Protein AF-A0A7S1H596-F1 (afdb_monomer_lite)

Radius of gyration: 27.28 Å; chains: 1; bounding box: 50×50×67 Å

Secondary structure (DSSP, 8-state):
-HHHHHTT------HHHHHHHHH-B--TTT----B--HHHHHS-HHHHHHHHHHHTBTTB--GGGG-TTSPP-TTSTT-TTHHHHHHHHHHHHHHHHHHHHTT---TTT--------------------

Structure (mmCIF, N/CA/C/O backbone):
data_AF-A0A7S1H596-F1
#
_entry.id   AF-A0A7S1H596-F1
#
loop_
_atom_site.group_PDB
_atom_site.id
_atom_site.type_symbol
_atom_site.label_atom_id
_atom_site.label_alt_id
_atom_site.label_comp_id
_atom_site.label_asym_id
_atom_site.label_entity_id
_atom_site.label_seq_id
_atom_site.pdbx_PDB_ins_code
_atom_site.Cartn_x
_atom_site.Cartn_y
_atom_site.Cartn_z
_atom_site.occupancy
_atom_site.B_iso_or_equiv
_atom_site.auth_seq_id
_atom_site.auth_comp_id
_atom_site.auth_asym_id
_atom_site.auth_atom_id
_atom_site.pdbx_PDB_model_num
ATOM 1 N N . THR A 1 1 ? -12.657 -12.326 24.306 1.00 58.56 1 THR A N 1
ATOM 2 C CA . THR A 1 1 ? -12.767 -13.771 24.005 1.00 58.56 1 THR A CA 1
ATOM 3 C C . THR A 1 1 ? -12.664 -14.599 25.272 1.00 58.56 1 THR A C 1
ATOM 5 O O . THR A 1 1 ? -13.624 -15.294 25.575 1.00 58.56 1 THR A O 1
ATOM 8 N N . GLU A 1 2 ? -11.614 -14.436 26.081 1.00 73.50 2 GLU A N 1
ATOM 9 C CA . GLU A 1 2 ? -11.428 -15.156 27.363 1.00 73.50 2 GLU A CA 1
ATOM 10 C C . GLU A 1 2 ? -12.619 -15.048 28.334 1.00 73.50 2 GLU A C 1
ATOM 12 O O . GLU A 1 2 ? -13.045 -16.040 28.913 1.00 73.50 2 GLU A O 1
ATOM 17 N N . HIS A 1 3 ? -13.248 -13.873 28.442 1.00 75.75 3 HIS A N 1
ATOM 18 C CA . HIS A 1 3 ? -14.425 -13.681 29.304 1.00 75.75 3 HIS A CA 1
ATOM 19 C C . HIS A 1 3 ? -15.635 -14.547 28.931 1.00 75.75 3 HIS A C 1
ATOM 21 O O . HIS A 1 3 ? -16.388 -14.990 29.793 1.00 75.75 3 HIS A O 1
ATOM 27 N N . ARG A 1 4 ? -15.852 -14.773 27.632 1.00 76.25 4 ARG A N 1
ATOM 28 C CA . ARG A 1 4 ? -16.984 -15.575 27.156 1.00 76.25 4 ARG A CA 1
ATOM 29 C C . ARG A 1 4 ? -16.764 -17.052 27.427 1.00 76.25 4 ARG A C 1
ATOM 31 O O . ARG A 1 4 ? -17.699 -17.720 27.853 1.00 76.25 4 ARG A O 1
ATOM 38 N N . LEU A 1 5 ? -15.522 -17.509 27.258 1.00 82.31 5 LEU A N 1
ATOM 39 C CA . LEU A 1 5 ? -15.089 -18.850 27.641 1.00 82.31 5 LEU A CA 1
ATOM 40 C C . LEU A 1 5 ? -15.299 -19.078 29.145 1.00 82.31 5 LEU A C 1
ATOM 42 O O . LEU A 1 5 ? -15.932 -20.060 29.522 1.00 82.31 5 LEU A O 1
ATOM 46 N N . ALA A 1 6 ? -14.879 -18.127 29.988 1.00 83.75 6 ALA A N 1
ATOM 47 C CA . ALA A 1 6 ? -15.070 -18.200 31.439 1.00 83.75 6 ALA A CA 1
ATOM 48 C C . ALA A 1 6 ? -16.555 -18.285 31.848 1.00 83.75 6 ALA A C 1
ATOM 50 O O . ALA A 1 6 ? -16.914 -19.062 32.729 1.00 83.75 6 ALA A O 1
ATOM 51 N N . ASN A 1 7 ? -17.437 -17.559 31.155 1.00 81.25 7 ASN A N 1
ATOM 52 C CA . ASN A 1 7 ? -18.879 -17.555 31.431 1.00 81.25 7 ASN A CA 1
ATOM 53 C C . ASN A 1 7 ? -19.667 -18.641 30.677 1.00 81.25 7 ASN A C 1
ATOM 55 O O . ASN A 1 7 ? -20.898 -18.577 30.637 1.00 81.25 7 ASN A 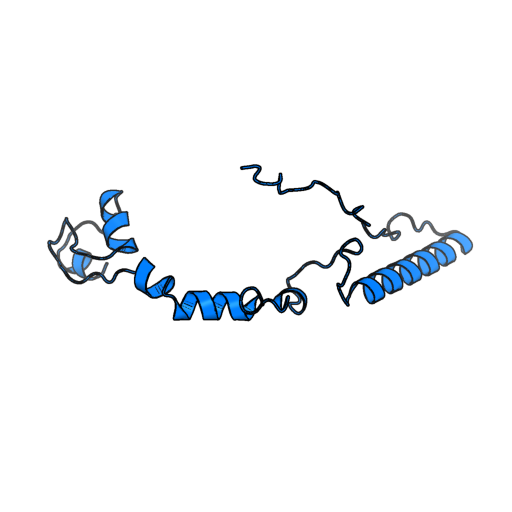O 1
ATOM 59 N N . LYS A 1 8 ? -18.987 -19.614 30.048 1.00 85.06 8 LYS A N 1
ATOM 60 C CA . LYS A 1 8 ? -19.603 -20.682 29.234 1.00 85.06 8 LYS A CA 1
ATOM 61 C C . LYS A 1 8 ? -20.568 -20.144 28.160 1.00 85.06 8 LYS A C 1
ATOM 63 O O . LYS A 1 8 ? -21.580 -20.768 27.846 1.00 85.06 8 LYS A O 1
ATOM 68 N N . LYS A 1 9 ? -20.284 -18.959 27.611 1.00 82.56 9 LYS A N 1
ATOM 69 C CA . LYS A 1 9 ? -21.052 -18.337 26.520 1.00 82.56 9 LYS A CA 1
ATOM 70 C C . LYS A 1 9 ? -20.390 -18.623 25.175 1.00 82.56 9 LYS A C 1
ATOM 72 O O . LYS A 1 9 ? -19.174 -18.788 25.095 1.00 82.56 9 LYS A O 1
ATOM 77 N N . SER A 1 10 ? -21.192 -18.622 24.107 1.00 80.81 10 SER A N 1
ATOM 78 C CA . SER A 1 10 ? -20.684 -18.846 22.751 1.00 80.81 10 SER A CA 1
ATOM 79 C C . SER A 1 10 ? -19.617 -17.817 22.363 1.00 80.81 10 SER A C 1
ATOM 81 O O . SER A 1 10 ? -19.780 -16.605 22.545 1.00 80.81 10 SER A O 1
ATOM 83 N N . VAL A 1 11 ? -18.528 -18.315 21.780 1.00 80.62 11 VAL A N 1
ATOM 84 C CA . VAL A 1 11 ? -17.426 -17.508 21.237 1.00 80.62 11 VAL A CA 1
ATOM 85 C C . VAL A 1 11 ? -17.708 -17.077 19.790 1.00 80.62 11 VAL A C 1
ATOM 87 O O . VAL A 1 11 ? -16.968 -16.270 19.235 1.00 80.62 11 VAL A O 1
ATOM 90 N N . SER A 1 12 ? -18.807 -17.548 19.189 1.00 82.94 12 SER A N 1
ATOM 91 C CA . SER A 1 12 ? -19.210 -17.155 17.838 1.00 82.94 12 SER A CA 1
ATOM 92 C C . SER A 1 12 ? -19.429 -15.641 17.741 1.00 82.94 12 SER A C 1
ATOM 94 O O . SER A 1 12 ? -20.185 -15.039 18.516 1.00 82.94 12 SER A O 1
ATOM 96 N N . ILE A 1 13 ? -18.780 -15.019 16.760 1.00 81.38 13 ILE A N 1
ATOM 97 C CA . ILE A 1 13 ? -18.960 -13.606 16.430 1.00 81.38 13 ILE A CA 1
ATOM 98 C C . ILE A 1 13 ? -20.200 -13.508 15.535 1.00 81.38 13 ILE A C 1
ATOM 100 O O . ILE A 1 13 ? -20.264 -14.159 14.500 1.00 81.38 13 ILE A O 1
ATOM 104 N N . ASN A 1 14 ? -21.198 -12.731 15.954 1.00 83.75 14 ASN A N 1
ATOM 105 C CA . ASN A 1 14 ? -22.361 -12.395 15.140 1.00 83.75 14 ASN A CA 1
ATOM 106 C C . ASN A 1 14 ? -22.219 -10.932 14.685 1.00 83.75 14 ASN A C 1
ATOM 108 O O . ASN A 1 14 ? -21.310 -10.219 15.123 1.00 83.75 14 ASN A O 1
ATOM 112 N N . THR A 1 15 ? -23.150 -10.455 13.865 1.00 85.31 15 THR A N 1
ATOM 113 C CA . THR A 1 15 ? -23.119 -9.084 13.341 1.00 85.31 15 THR A CA 1
ATOM 114 C C . THR A 1 15 ? -23.147 -8.016 14.443 1.00 85.31 15 THR A C 1
ATOM 116 O O . THR A 1 15 ? -22.452 -7.009 14.328 1.00 85.31 15 THR A O 1
ATOM 119 N N . CYS A 1 16 ? -23.860 -8.235 15.557 1.00 79.25 16 CYS A N 1
ATOM 120 C CA . CYS A 1 16 ? -23.914 -7.251 16.645 1.00 79.25 16 CYS A CA 1
ATOM 121 C C . CYS A 1 16 ? -22.614 -7.171 17.469 1.00 79.25 16 CYS A C 1
ATOM 123 O O . CYS A 1 16 ? -22.385 -6.177 18.154 1.00 79.25 16 CYS A O 1
ATOM 125 N N . HIS A 1 17 ? -21.727 -8.170 17.385 1.00 83.19 17 HIS A N 1
ATOM 126 C CA . HIS A 1 17 ? -20.403 -8.118 18.016 1.00 83.19 17 HIS A CA 1
ATOM 127 C C . HIS A 1 17 ? -19.406 -7.254 17.234 1.00 83.19 17 HIS A C 1
ATOM 129 O O . HIS A 1 17 ? -18.458 -6.752 17.834 1.00 83.19 17 HIS A O 1
ATOM 135 N N . ILE A 1 18 ? -19.617 -7.037 15.930 1.00 87.38 18 ILE A N 1
ATOM 136 C CA . ILE A 1 18 ? -18.698 -6.255 15.086 1.00 87.38 18 ILE A CA 1
ATOM 137 C C . ILE A 1 18 ? -18.580 -4.820 15.610 1.00 87.38 18 ILE A C 1
ATOM 139 O O . ILE A 1 18 ? -17.470 -4.326 15.794 1.00 87.38 18 ILE A O 1
ATOM 143 N N . GLY A 1 19 ? -19.708 -4.181 15.935 1.00 87.88 19 GLY A N 1
ATOM 144 C CA . GLY A 1 19 ? -19.715 -2.821 16.479 1.00 87.88 19 GLY A CA 1
ATOM 145 C C . GLY A 1 19 ? -18.896 -2.697 17.767 1.00 87.88 19 GLY A C 1
ATOM 146 O O . GLY A 1 19 ? -18.078 -1.790 17.883 1.00 87.88 19 GLY A O 1
ATOM 147 N N . VAL A 1 20 ? -19.035 -3.655 18.691 1.00 88.62 20 VAL A N 1
ATOM 148 C CA . VAL A 1 20 ? -18.290 -3.663 19.965 1.00 88.62 20 VAL A CA 1
ATOM 149 C C . VAL A 1 20 ? -16.798 -3.938 19.756 1.00 88.62 20 VAL A C 1
ATOM 151 O O . VAL A 1 20 ? -15.963 -3.381 20.464 1.00 88.62 20 VAL A O 1
ATOM 154 N N . LEU A 1 21 ? -16.434 -4.771 18.777 1.00 86.50 21 LEU A N 1
ATOM 155 C CA . LEU A 1 21 ? -15.032 -5.051 18.448 1.00 86.50 21 LEU A CA 1
ATOM 156 C C . LEU A 1 21 ? -14.330 -3.842 17.815 1.00 86.50 21 LEU A C 1
ATOM 158 O O . LEU A 1 21 ? -13.164 -3.589 18.110 1.00 86.50 21 LEU A O 1
ATOM 162 N N . VAL A 1 22 ? -15.032 -3.101 16.957 1.00 90.44 22 VAL A N 1
ATOM 163 C CA . VAL A 1 22 ? -14.466 -1.958 16.228 1.00 90.44 22 VAL A CA 1
ATOM 164 C C . VAL A 1 22 ? -14.490 -0.692 17.082 1.00 90.44 22 VAL A C 1
ATOM 166 O O . VAL A 1 22 ? -13.463 -0.030 17.237 1.00 90.44 22 VAL A O 1
ATOM 169 N N . PHE A 1 23 ? -15.641 -0.369 17.671 1.00 91.06 23 PHE A N 1
ATOM 170 C CA . PHE A 1 23 ? -15.882 0.898 18.365 1.00 91.06 23 PHE A CA 1
ATOM 171 C C . PHE A 1 23 ? -15.820 0.792 19.891 1.00 91.06 23 PHE A C 1
ATOM 173 O O . PHE A 1 23 ? -15.866 1.810 20.580 1.00 91.06 23 PHE A O 1
ATOM 180 N N . GLY A 1 24 ? -15.628 -0.410 20.433 1.00 90.38 24 GLY A N 1
ATOM 181 C CA . GLY A 1 24 ? -15.630 -0.635 21.872 1.00 90.38 24 GLY A CA 1
ATOM 182 C C . GLY A 1 24 ? -17.039 -0.631 22.465 1.00 90.38 24 GLY A C 1
ATOM 183 O O . GLY A 1 24 ? -18.041 -0.665 21.754 1.00 90.38 24 GLY A O 1
ATOM 184 N N . GLY A 1 25 ? -17.115 -0.603 23.794 1.00 88.81 25 GLY A N 1
ATOM 185 C CA . GLY A 1 25 ? -18.377 -0.582 24.535 1.00 88.81 25 GLY A CA 1
ATOM 186 C C . GLY A 1 25 ? -18.595 -1.830 25.385 1.00 88.81 25 GLY A C 1
ATOM 187 O O . GLY A 1 25 ? -17.652 -2.364 25.979 1.00 88.81 25 GLY A O 1
ATOM 188 N N . THR A 1 26 ? -19.852 -2.261 25.474 1.00 89.69 26 THR A N 1
ATOM 189 C CA . THR A 1 26 ? -20.290 -3.356 26.346 1.00 89.69 26 THR A CA 1
ATOM 190 C C . THR A 1 26 ? -20.694 -4.561 25.509 1.00 89.69 26 THR A C 1
ATOM 192 O O . THR A 1 26 ? -21.463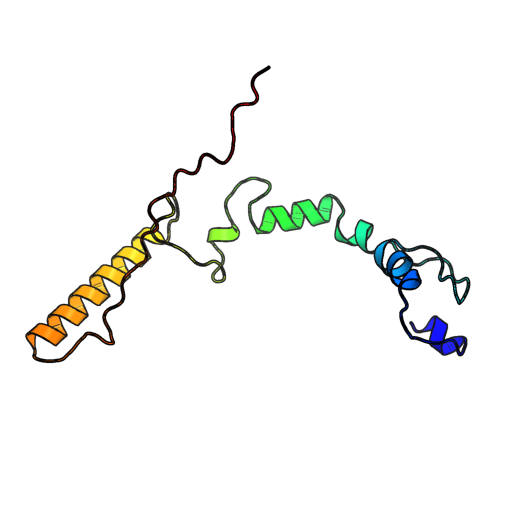 -4.426 24.561 1.00 89.69 26 THR A O 1
ATOM 195 N N . ASP A 1 27 ? -20.191 -5.747 25.857 1.00 85.81 27 ASP A N 1
ATOM 196 C CA . ASP A 1 27 ? -20.606 -6.990 25.200 1.00 85.81 27 ASP A CA 1
ATOM 197 C C . ASP A 1 27 ? -22.101 -7.254 25.475 1.00 85.81 27 ASP A C 1
ATOM 199 O O . ASP A 1 27 ? -22.457 -7.472 26.635 1.00 85.81 27 ASP A O 1
ATOM 203 N N . PRO A 1 28 ? -22.974 -7.303 24.450 1.00 82.06 28 PRO A N 1
ATOM 204 C CA . PRO A 1 28 ? -24.414 -7.480 24.638 1.00 82.06 28 PRO A CA 1
ATOM 205 C C . PRO A 1 28 ? -24.798 -8.851 25.216 1.00 82.06 28 PRO A C 1
ATOM 207 O O . PRO A 1 28 ? -25.885 -8.997 25.760 1.00 82.06 28 PRO A O 1
ATOM 210 N N . VAL A 1 29 ? -23.927 -9.863 25.120 1.00 82.81 29 VAL A N 1
ATOM 211 C CA . VAL A 1 29 ? -24.221 -11.226 25.605 1.00 82.81 29 VAL A CA 1
ATOM 212 C C . VAL A 1 29 ? -23.753 -11.438 27.041 1.00 82.81 29 VAL A C 1
ATOM 214 O O . VAL A 1 29 ? -24.379 -12.186 27.790 1.00 82.81 29 VAL A O 1
ATOM 217 N N . THR A 1 30 ? -22.629 -10.828 27.428 1.00 82.31 30 THR A N 1
ATOM 218 C CA . THR A 1 30 ? -22.068 -10.986 28.781 1.00 82.31 30 THR A CA 1
ATOM 219 C C . THR A 1 30 ? -22.266 -9.770 29.677 1.00 82.31 30 THR A C 1
ATOM 221 O O . THR A 1 30 ? -21.937 -9.844 30.855 1.00 82.31 30 THR A O 1
ATOM 224 N N . GLY A 1 31 ? -22.762 -8.653 29.138 1.00 82.12 31 GLY A N 1
ATOM 225 C CA . GLY A 1 31 ? -22.903 -7.387 29.857 1.00 82.12 31 GLY A CA 1
ATOM 226 C C . GLY A 1 31 ? -21.570 -6.759 30.266 1.00 82.12 31 GLY A C 1
ATOM 227 O O . GLY A 1 31 ? -21.565 -5.803 31.034 1.00 82.12 31 GLY A O 1
ATOM 228 N N . ARG A 1 32 ? -20.429 -7.284 29.792 1.00 82.50 32 ARG A N 1
ATOM 229 C CA . ARG A 1 32 ? -19.105 -6.817 30.216 1.00 82.50 32 ARG A CA 1
ATOM 230 C C . ARG A 1 32 ? -18.767 -5.474 29.565 1.00 82.50 32 ARG A C 1
ATOM 232 O O . ARG A 1 32 ? -18.640 -5.443 28.338 1.00 82.50 32 ARG A O 1
ATOM 239 N N . PRO A 1 33 ? -18.553 -4.404 30.349 1.00 82.06 33 PRO A N 1
ATOM 240 C CA . PRO A 1 33 ? -18.078 -3.132 29.827 1.00 82.06 33 PRO A CA 1
ATOM 241 C C . PRO A 1 33 ? -16.560 -3.157 29.591 1.00 82.06 33 PRO A C 1
ATOM 243 O O . PRO A 1 33 ? -15.848 -4.062 30.039 1.00 82.06 33 PRO A O 1
ATOM 246 N N . GLY A 1 34 ? -16.048 -2.123 28.923 1.00 82.25 34 GLY A N 1
ATOM 247 C CA . GLY A 1 34 ? -14.609 -1.849 28.861 1.00 82.25 34 GLY A CA 1
ATOM 248 C C . GLY A 1 34 ? -13.888 -2.380 27.623 1.00 82.25 34 GLY A C 1
ATOM 249 O O . GLY A 1 34 ? -12.657 -2.439 27.616 1.00 82.25 34 GLY A O 1
ATOM 250 N N . TYR A 1 35 ? -14.608 -2.739 26.556 1.00 87.69 35 TYR A N 1
ATOM 251 C CA . TYR A 1 35 ? -13.962 -2.940 25.259 1.00 87.69 35 TYR A CA 1
ATOM 252 C C . TYR A 1 35 ? -13.472 -1.593 24.727 1.00 87.69 35 TYR A C 1
ATOM 254 O O . TYR A 1 35 ? -14.238 -0.632 24.638 1.00 87.69 35 TYR A O 1
ATOM 262 N N . ARG A 1 36 ? -12.179 -1.513 24.397 1.00 90.50 36 ARG A N 1
ATOM 263 C CA . ARG A 1 36 ? -11.570 -0.298 23.843 1.00 90.50 36 ARG A CA 1
ATOM 264 C C . ARG A 1 36 ? -12.023 -0.088 22.404 1.00 90.50 36 ARG A C 1
ATOM 266 O O . ARG A 1 36 ? -12.136 -1.047 21.648 1.00 90.50 36 ARG A O 1
ATOM 273 N N . ASN A 1 37 ? -12.195 1.174 22.023 1.00 92.88 37 ASN A N 1
ATOM 274 C CA . ASN A 1 37 ? -12.458 1.558 20.643 1.00 92.88 37 ASN A CA 1
ATOM 275 C C . ASN A 1 37 ? -11.197 1.339 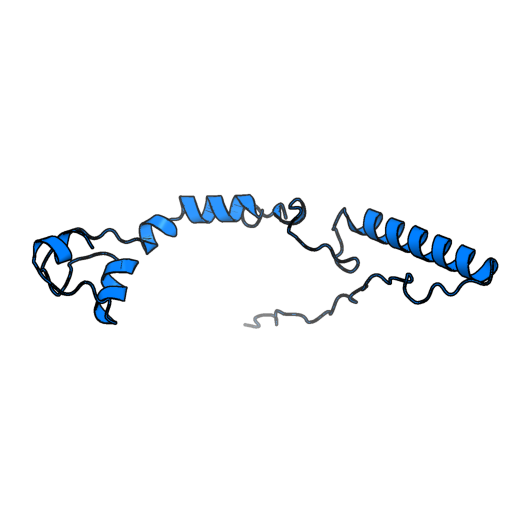19.793 1.00 92.88 37 ASN A C 1
ATOM 277 O O . ASN A 1 37 ? -10.291 2.176 19.777 1.00 92.88 37 ASN A O 1
ATOM 281 N N . ALA A 1 38 ? -11.118 0.187 19.128 1.00 92.25 38 ALA A N 1
ATOM 282 C CA . ALA A 1 38 ? -9.982 -0.180 18.293 1.00 92.25 38 ALA A CA 1
ATOM 283 C C . ALA A 1 38 ? -9.791 0.815 17.143 1.00 92.25 38 ALA A C 1
ATOM 285 O O . ALA A 1 38 ? -8.654 1.183 16.846 1.00 92.25 38 ALA A O 1
ATOM 286 N N . PHE A 1 39 ? -10.888 1.305 16.558 1.00 92.94 39 PHE A N 1
ATOM 287 C CA . PHE A 1 39 ? -10.849 2.295 15.488 1.00 92.94 39 PHE A CA 1
ATOM 288 C C . PHE A 1 39 ? -10.199 3.600 15.953 1.00 92.94 39 PHE A C 1
ATOM 290 O O . PHE A 1 39 ? -9.212 4.032 15.370 1.00 92.94 39 PHE A O 1
ATOM 297 N N . ALA A 1 40 ? -10.662 4.186 17.057 1.00 93.88 40 ALA A N 1
ATOM 298 C CA . ALA A 1 40 ? -10.087 5.413 17.606 1.00 93.88 40 ALA A CA 1
ATOM 299 C C . ALA A 1 40 ? -8.625 5.222 18.044 1.00 93.88 40 ALA A C 1
ATOM 301 O O . ALA A 1 40 ? -7.798 6.119 17.893 1.00 93.88 40 ALA A O 1
ATOM 302 N N . VAL A 1 41 ? -8.272 4.042 18.562 1.00 93.56 41 VAL A N 1
ATOM 303 C CA . VAL A 1 41 ? -6.892 3.728 18.960 1.00 93.56 41 VAL A CA 1
ATOM 304 C C . VAL A 1 41 ? -5.969 3.556 17.752 1.00 93.56 41 VAL A C 1
ATOM 306 O O . VAL A 1 41 ? -4.787 3.897 17.851 1.00 93.56 41 VAL A O 1
ATOM 309 N N . ALA A 1 42 ? -6.453 3.002 16.640 1.00 92.62 42 ALA A N 1
ATOM 310 C CA . ALA A 1 42 ? -5.666 2.769 15.430 1.00 92.62 42 ALA A CA 1
ATOM 311 C C . ALA A 1 42 ? -5.588 4.016 14.538 1.00 92.62 42 ALA A C 1
ATOM 313 O O . ALA A 1 42 ? -4.493 4.391 14.131 1.00 92.62 42 ALA A O 1
ATOM 314 N N . PHE A 1 43 ? -6.719 4.684 14.320 1.00 94.00 43 PHE A N 1
ATOM 315 C CA . PHE A 1 43 ? -6.888 5.812 13.403 1.00 94.00 43 PHE A CA 1
ATOM 316 C C . PHE A 1 43 ? -6.879 7.174 14.107 1.00 94.00 43 PHE A C 1
ATOM 318 O O . PHE A 1 43 ? -7.540 8.118 13.672 1.00 94.00 43 PHE A O 1
ATOM 325 N N . ASN A 1 44 ? -6.145 7.306 15.213 1.00 95.00 44 ASN A N 1
ATOM 326 C CA . ASN A 1 44 ? -5.949 8.621 15.817 1.00 95.00 44 ASN A CA 1
ATOM 327 C C . ASN A 1 44 ? -5.017 9.492 14.962 1.00 95.00 44 ASN A C 1
ATOM 329 O O . ASN A 1 44 ? -4.206 8.996 14.178 1.00 95.00 44 ASN A O 1
ATOM 333 N N . LYS A 1 45 ? -5.096 10.810 15.177 1.00 95.56 45 LYS A N 1
ATOM 334 C CA . LYS A 1 45 ? -4.314 11.808 14.438 1.00 95.56 45 LYS A CA 1
ATOM 335 C C . LYS A 1 45 ? -2.817 11.485 14.412 1.00 95.56 45 LYS A C 1
ATOM 337 O O . LYS A 1 45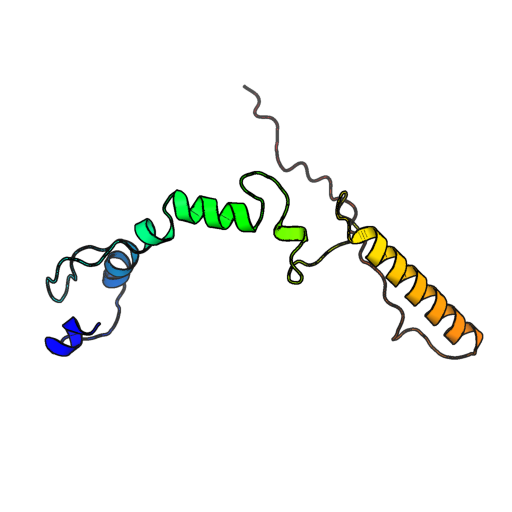 ? -2.218 11.523 13.346 1.00 95.56 45 LYS A O 1
ATOM 342 N N . ALA A 1 46 ? -2.223 11.140 15.553 1.00 96.00 46 ALA A N 1
ATOM 343 C CA . ALA A 1 46 ? -0.789 10.874 15.639 1.00 96.00 46 ALA A CA 1
ATOM 344 C C . ALA A 1 46 ? -0.377 9.642 14.816 1.00 96.00 46 ALA A C 1
ATOM 346 O O . ALA A 1 46 ? 0.621 9.684 14.101 1.00 96.00 46 ALA A O 1
ATOM 347 N N . LYS A 1 47 ? -1.162 8.561 14.865 1.00 95.88 47 LYS A N 1
ATOM 348 C CA . LYS A 1 47 ? -0.892 7.345 14.089 1.00 95.88 47 LYS A CA 1
ATOM 349 C C . LYS A 1 47 ? -1.126 7.536 12.598 1.00 95.88 47 LYS A C 1
ATOM 351 O O . LYS A 1 47 ? -0.295 7.083 11.818 1.00 95.88 47 LYS A O 1
ATOM 356 N N . ASN A 1 48 ? -2.198 8.225 12.212 1.00 95.31 48 ASN A N 1
ATOM 357 C CA . ASN A 1 48 ? -2.468 8.523 10.806 1.00 95.31 48 ASN A CA 1
ATOM 358 C C . ASN A 1 48 ? -1.360 9.400 10.222 1.00 95.31 48 ASN A C 1
ATOM 360 O O . ASN A 1 48 ? -0.801 9.049 9.190 1.00 95.31 48 ASN A O 1
ATOM 364 N N . LEU A 1 49 ? -0.963 10.469 10.922 1.00 95.69 49 LEU A N 1
ATOM 365 C CA . LEU A 1 49 ? 0.158 11.311 10.497 1.00 95.69 49 LEU A CA 1
ATOM 366 C C . LEU A 1 49 ? 1.469 10.525 10.438 1.00 95.69 49 LEU A C 1
ATOM 368 O O . LEU A 1 49 ? 2.215 10.668 9.480 1.00 95.69 49 LEU A O 1
ATOM 372 N N . GLY A 1 50 ? 1.736 9.647 11.407 1.00 94.94 50 GLY A N 1
ATOM 373 C CA . GLY A 1 50 ? 2.910 8.775 11.365 1.00 94.94 50 GLY A CA 1
ATOM 374 C C . GLY A 1 50 ? 2.900 7.808 10.176 1.00 94.94 50 GLY A C 1
ATOM 375 O O . GLY A 1 50 ? 3.943 7.563 9.577 1.00 94.94 50 GLY A O 1
ATOM 376 N N . ALA A 1 51 ? 1.738 7.264 9.809 1.00 93.50 51 ALA A N 1
ATOM 377 C CA . ALA A 1 51 ? 1.595 6.412 8.631 1.00 93.50 51 ALA A CA 1
ATOM 378 C C . ALA A 1 51 ? 1.778 7.208 7.331 1.00 93.50 51 ALA A C 1
ATOM 380 O O . ALA A 1 51 ? 2.501 6.764 6.443 1.00 93.50 51 ALA A O 1
ATOM 381 N N . TRP A 1 52 ? 1.186 8.398 7.241 1.00 94.38 52 TRP A N 1
ATOM 382 C CA . TRP A 1 52 ? 1.322 9.287 6.087 1.00 94.38 52 TRP A CA 1
ATOM 383 C C . TRP A 1 52 ? 2.748 9.799 5.912 1.00 94.38 52 TRP A C 1
ATOM 385 O O . TRP A 1 52 ? 3.230 9.861 4.787 1.00 94.38 52 TRP A O 1
ATOM 395 N N . ALA A 1 53 ? 3.457 10.081 7.004 1.00 94.19 53 ALA A N 1
ATOM 396 C CA . ALA A 1 53 ? 4.856 10.484 6.958 1.00 94.19 53 ALA A CA 1
ATOM 397 C C . ALA A 1 53 ? 5.754 9.386 6.363 1.00 94.19 53 ALA A C 1
ATOM 399 O O . ALA A 1 53 ? 6.676 9.694 5.617 1.00 94.19 53 ALA A O 1
ATOM 400 N N . LYS A 1 54 ? 5.466 8.101 6.626 1.00 91.56 54 LYS A N 1
ATOM 401 C CA . LYS A 1 54 ? 6.248 6.976 6.070 1.00 91.56 54 LYS A CA 1
ATOM 402 C C . LYS A 1 54 ? 6.168 6.876 4.551 1.00 91.56 54 LYS A C 1
ATOM 404 O O . LYS A 1 54 ? 7.139 6.473 3.928 1.00 91.56 54 LYS A O 1
ATOM 409 N N . VAL A 1 55 ? 5.013 7.200 3.977 1.00 90.25 55 VAL A N 1
ATOM 410 C CA . VAL A 1 55 ? 4.811 7.191 2.519 1.00 90.25 55 VAL A CA 1
ATOM 411 C C . VAL A 1 55 ? 5.062 8.561 1.889 1.00 90.25 55 VAL A C 1
ATOM 413 O O . VAL A 1 55 ? 4.980 8.691 0.675 1.00 90.25 55 VAL A O 1
ATOM 416 N N . GLY A 1 56 ? 5.372 9.578 2.698 1.00 90.94 56 GLY A N 1
ATOM 417 C CA . GLY A 1 56 ? 5.574 10.944 2.227 1.00 90.94 56 GLY A CA 1
ATOM 418 C C . GLY A 1 56 ? 4.295 11.615 1.732 1.00 90.94 56 GLY A C 1
ATOM 419 O O . GLY A 1 56 ? 4.360 12.426 0.819 1.00 90.94 56 GLY A O 1
ATOM 420 N N . ALA A 1 57 ? 3.136 11.263 2.296 1.00 90.69 57 ALA A N 1
ATOM 421 C CA . ALA A 1 57 ? 1.863 11.923 1.999 1.00 90.69 57 ALA A CA 1
ATOM 422 C C . ALA A 1 57 ? 1.643 13.182 2.857 1.00 90.69 57 ALA A C 1
ATOM 424 O O . ALA A 1 57 ? 0.955 14.109 2.437 1.00 90.69 57 ALA A O 1
ATOM 425 N N . ALA A 1 58 ? 2.209 13.222 4.070 1.00 90.56 58 ALA A N 1
ATOM 426 C CA . ALA A 1 58 ? 2.155 14.386 4.955 1.00 90.56 58 ALA A CA 1
ATOM 427 C C . ALA A 1 58 ? 3.401 14.442 5.868 1.00 90.56 58 ALA A C 1
ATOM 429 O O . ALA A 1 58 ? 3.476 13.658 6.820 1.00 90.56 58 ALA A O 1
ATOM 430 N N . PRO A 1 59 ? 4.360 15.361 5.632 1.00 88.44 59 PRO A N 1
ATOM 431 C CA . PRO A 1 59 ? 4.426 16.297 4.501 1.00 88.44 59 PRO A CA 1
ATOM 432 C C . PRO A 1 59 ? 4.578 15.570 3.156 1.00 88.44 59 PRO A C 1
ATOM 434 O O . PRO A 1 59 ? 4.973 14.406 3.131 1.00 88.44 59 PRO A O 1
ATOM 437 N N . LEU A 1 60 ? 4.243 16.255 2.058 1.00 89.69 60 LEU A N 1
ATOM 438 C CA . LEU A 1 60 ? 4.357 15.704 0.708 1.00 89.69 60 LEU A CA 1
ATOM 439 C C . LEU A 1 60 ? 5.840 15.612 0.312 1.00 89.69 60 LEU A C 1
ATOM 441 O O . LEU A 1 60 ? 6.474 16.634 0.065 1.00 89.69 60 LEU A O 1
ATOM 445 N N . THR A 1 61 ? 6.397 14.403 0.329 1.00 86.94 61 THR A N 1
ATOM 446 C CA . THR A 1 61 ? 7.818 14.127 0.041 1.00 86.94 61 THR A CA 1
ATOM 447 C C . THR A 1 61 ? 8.036 12.947 -0.902 1.00 86.94 61 THR A C 1
ATOM 449 O O . THR A 1 61 ? 9.185 12.620 -1.179 1.00 86.94 61 THR A O 1
ATOM 452 N N . GLU A 1 62 ? 6.965 12.271 -1.338 1.00 82.19 62 GLU A N 1
ATOM 453 C CA . GLU A 1 62 ? 7.025 11.101 -2.236 1.00 82.19 62 GLU A CA 1
ATOM 454 C C . GLU A 1 62 ? 7.939 9.972 -1.725 1.00 82.19 62 GLU A C 1
ATOM 456 O O . GLU A 1 62 ? 8.467 9.165 -2.486 1.00 82.19 62 GLU A O 1
ATOM 461 N N . ALA A 1 63 ? 8.111 9.867 -0.400 1.00 86.00 63 ALA A N 1
ATOM 462 C CA . ALA A 1 63 ? 9.000 8.885 0.222 1.00 86.00 63 ALA A CA 1
ATOM 463 C C . ALA A 1 63 ? 8.664 7.428 -0.146 1.00 86.00 63 ALA A C 1
ATOM 465 O O . ALA A 1 63 ? 9.529 6.558 -0.032 1.00 86.00 63 ALA A O 1
ATOM 466 N N . CYS A 1 64 ? 7.436 7.160 -0.604 1.00 84.25 64 CYS A N 1
ATOM 467 C CA . CYS A 1 64 ? 7.040 5.871 -1.161 1.00 84.25 64 CYS A CA 1
ATOM 468 C C . CYS A 1 64 ? 7.937 5.413 -2.324 1.00 84.25 64 CYS A C 1
ATOM 470 O O . CYS A 1 64 ? 8.232 4.222 -2.386 1.00 84.25 64 CYS A O 1
ATOM 472 N N . LEU A 1 65 ? 8.439 6.324 -3.166 1.00 83.06 65 LEU A N 1
ATOM 473 C CA . LEU A 1 65 ? 9.316 5.999 -4.298 1.00 83.06 65 LEU A CA 1
ATOM 474 C C . LEU A 1 65 ? 10.663 5.407 -3.860 1.00 83.06 65 LEU A C 1
ATOM 476 O O . LEU A 1 65 ? 11.322 4.728 -4.630 1.00 83.06 65 LEU A O 1
ATOM 480 N N . ASN A 1 66 ? 11.076 5.593 -2.606 1.00 82.94 66 ASN A N 1
ATOM 481 C CA . ASN A 1 66 ? 12.311 4.988 -2.101 1.00 82.94 66 ASN A CA 1
ATOM 482 C C . ASN A 1 66 ? 12.127 3.533 -1.634 1.00 82.94 66 ASN A C 1
ATOM 484 O O . ASN A 1 66 ? 13.081 2.906 -1.173 1.00 82.94 66 ASN A O 1
ATOM 488 N N . SER A 1 67 ? 10.905 2.994 -1.664 1.00 85.12 67 SER A N 1
ATOM 489 C CA . SER A 1 67 ? 10.641 1.626 -1.226 1.00 85.12 67 SER A CA 1
ATOM 490 C C . SER A 1 67 ? 10.842 0.632 -2.364 1.00 85.12 67 SER A C 1
ATOM 492 O O . SER A 1 67 ? 10.164 0.710 -3.377 1.00 85.12 67 SER A O 1
ATOM 494 N N . GLU A 1 68 ? 11.642 -0.411 -2.132 1.00 83.88 68 GLU A N 1
ATOM 495 C CA . GLU A 1 68 ? 11.846 -1.525 -3.081 1.00 83.88 68 GLU A CA 1
ATOM 496 C C . GLU A 1 68 ? 10.553 -2.255 -3.492 1.00 83.88 68 GLU A C 1
ATOM 498 O O . GLU A 1 68 ? 10.533 -3.010 -4.460 1.00 83.88 68 GLU A O 1
ATOM 503 N N . LYS A 1 69 ? 9.467 -2.080 -2.728 1.00 84.38 69 LYS A N 1
ATOM 504 C CA . LYS A 1 69 ? 8.164 -2.699 -3.008 1.00 84.38 69 LYS A CA 1
ATOM 505 C C . LYS A 1 69 ? 7.287 -1.860 -3.933 1.00 84.38 69 LYS A C 1
ATOM 507 O O . LYS A 1 69 ? 6.215 -2.327 -4.317 1.00 84.38 69 LYS A O 1
ATOM 512 N N . VAL A 1 70 ? 7.690 -0.628 -4.231 1.00 83.44 70 VAL A N 1
ATOM 513 C CA . VAL A 1 70 ? 6.983 0.239 -5.168 1.00 83.44 70 VAL A CA 1
ATOM 514 C C . VAL A 1 70 ? 7.490 -0.062 -6.572 1.00 83.44 70 VAL A C 1
ATOM 516 O O . VAL A 1 70 ? 8.686 -0.186 -6.814 1.00 83.44 70 VAL A O 1
ATOM 519 N N . ARG A 1 71 ? 6.549 -0.262 -7.496 1.00 81.25 71 ARG A N 1
ATOM 520 C CA . ARG A 1 71 ? 6.867 -0.446 -8.910 1.00 81.25 71 ARG A CA 1
ATOM 521 C C . ARG A 1 71 ? 7.144 0.925 -9.518 1.00 81.25 71 ARG A C 1
ATOM 523 O O . ARG A 1 71 ? 6.324 1.824 -9.367 1.00 81.25 71 ARG A O 1
ATOM 530 N N . HIS A 1 72 ? 8.268 1.032 -10.211 1.00 79.19 72 HIS A N 1
ATOM 531 C CA . HIS A 1 72 ? 8.664 2.214 -10.965 1.00 79.19 72 HIS A CA 1
ATOM 532 C C . HIS A 1 72 ? 8.284 2.033 -12.434 1.00 79.19 72 HIS A C 1
ATOM 534 O O . HIS A 1 72 ? 8.471 0.947 -12.989 1.00 79.19 72 HIS A O 1
ATOM 540 N N . GLU A 1 73 ? 7.757 3.081 -13.058 1.00 76.88 73 GLU A N 1
ATOM 541 C CA . GLU A 1 73 ? 7.309 3.069 -14.453 1.00 76.88 73 GLU A CA 1
ATOM 542 C C . GLU A 1 73 ? 7.946 4.245 -15.198 1.00 76.88 73 GLU A C 1
ATOM 544 O O . GLU A 1 73 ? 8.034 5.352 -14.673 1.00 76.88 73 GLU A O 1
ATOM 549 N N . ALA A 1 74 ? 8.414 4.017 -16.429 1.00 71.25 74 ALA A N 1
ATOM 550 C CA . ALA A 1 74 ? 9.191 5.016 -17.170 1.00 71.25 74 ALA A CA 1
ATOM 551 C C . ALA A 1 74 ? 8.376 6.203 -17.710 1.00 71.25 74 ALA A C 1
ATOM 553 O O . ALA A 1 74 ? 8.973 7.137 -18.247 1.00 71.25 74 ALA A O 1
ATOM 554 N N . GLY A 1 75 ? 7.048 6.164 -17.565 1.00 68.56 75 GLY A N 1
ATOM 555 C CA . GLY A 1 75 ? 6.134 7.248 -17.931 1.00 68.56 75 GLY A CA 1
ATOM 556 C C . GLY A 1 75 ? 5.873 8.269 -16.817 1.00 68.56 75 GLY A C 1
ATOM 557 O O . GLY A 1 75 ? 5.181 9.253 -17.059 1.00 68.56 75 GLY A O 1
ATOM 558 N N . VAL A 1 76 ? 6.397 8.059 -15.601 1.00 66.81 76 VAL A N 1
ATOM 559 C CA . VAL A 1 76 ? 6.182 8.980 -14.473 1.00 66.81 76 VAL A CA 1
ATOM 560 C C . VAL A 1 76 ? 7.306 10.015 -14.417 1.00 66.81 76 VAL A C 1
ATOM 562 O O . VAL A 1 76 ? 8.446 9.702 -14.066 1.00 66.81 76 VAL A O 1
ATOM 565 N N . ASP A 1 77 ? 6.981 11.263 -14.756 1.00 65.44 77 ASP A N 1
ATOM 566 C CA . ASP A 1 77 ? 7.911 12.388 -14.647 1.00 65.44 77 ASP A CA 1
ATOM 567 C C . ASP A 1 77 ? 8.345 12.605 -13.188 1.00 65.44 77 ASP A C 1
ATOM 569 O O . ASP A 1 77 ? 7.520 12.691 -12.281 1.00 65.44 77 ASP A O 1
ATOM 573 N N . GLY A 1 78 ? 9.658 12.724 -12.965 1.00 67.88 78 GLY A N 1
ATOM 574 C CA . GLY A 1 78 ? 10.247 13.001 -11.648 1.00 67.88 78 GLY A CA 1
ATOM 575 C C . GLY A 1 78 ? 10.759 11.779 -10.882 1.00 67.88 78 GLY A C 1
ATOM 576 O O . GLY A 1 78 ? 11.478 11.952 -9.898 1.00 67.88 78 GLY A O 1
ATOM 577 N N . ASP A 1 79 ? 10.484 10.557 -11.347 1.00 74.06 79 ASP A N 1
ATOM 578 C CA . ASP A 1 79 ? 11.007 9.349 -10.708 1.00 74.06 79 ASP A CA 1
ATOM 579 C C . ASP A 1 79 ? 12.519 9.173 -11.007 1.00 74.06 79 ASP A C 1
ATOM 581 O O . ASP A 1 79 ? 12.927 9.028 -12.169 1.00 74.06 79 ASP A O 1
ATOM 585 N N . PRO A 1 80 ? 13.394 9.171 -9.978 1.00 72.06 80 PRO A N 1
ATOM 586 C CA . PRO A 1 80 ? 14.843 9.077 -10.164 1.00 72.06 80 PRO A CA 1
ATOM 587 C C . PRO A 1 80 ? 15.287 7.745 -10.789 1.00 72.06 80 PRO A C 1
ATOM 589 O O . PRO A 1 80 ? 16.390 7.654 -11.337 1.00 72.06 80 PRO A O 1
ATOM 592 N N . LEU A 1 81 ? 14.447 6.708 -10.731 1.00 80.81 81 LEU A N 1
ATOM 593 C CA . LEU A 1 81 ? 14.753 5.366 -11.221 1.00 80.81 81 LEU A CA 1
ATOM 594 C C . LEU A 1 81 ? 14.491 5.214 -12.729 1.00 80.81 81 LEU A C 1
ATOM 596 O O . LEU A 1 81 ? 14.996 4.276 -13.350 1.00 80.81 81 LEU A O 1
ATOM 600 N N . VAL A 1 82 ? 13.813 6.175 -13.366 1.00 82.88 82 VAL A N 1
ATOM 601 C CA . VAL A 1 82 ? 13.541 6.175 -14.818 1.00 82.88 82 VAL A CA 1
ATOM 602 C C . VAL A 1 82 ? 14.833 6.107 -15.632 1.00 82.88 82 VAL A C 1
ATOM 604 O O . VAL A 1 82 ? 14.922 5.365 -16.612 1.00 82.88 82 VAL A O 1
ATOM 607 N N . ALA A 1 83 ? 15.877 6.824 -15.208 1.00 83.62 83 ALA A N 1
ATOM 608 C CA . ALA A 1 83 ? 17.178 6.791 -15.876 1.00 83.62 83 ALA A CA 1
ATOM 609 C C . ALA A 1 83 ? 17.810 5.388 -15.842 1.00 83.62 83 ALA A C 1
ATOM 611 O O . ALA A 1 83 ? 18.393 4.936 -16.830 1.00 83.62 83 ALA A O 1
ATOM 612 N N . ILE A 1 84 ? 17.661 4.678 -14.720 1.00 87.56 84 ILE A N 1
ATOM 613 C CA . ILE A 1 84 ? 18.163 3.311 -14.547 1.00 87.56 84 ILE A CA 1
ATOM 614 C C . ILE A 1 84 ? 17.367 2.347 -15.431 1.00 87.56 84 ILE A C 1
ATOM 616 O O . ILE A 1 84 ? 17.966 1.532 -16.132 1.00 87.56 84 ILE A O 1
ATOM 620 N N . LEU A 1 85 ? 16.040 2.476 -15.464 1.00 87.69 85 LEU A N 1
ATOM 621 C CA . LEU A 1 85 ? 15.174 1.658 -16.312 1.00 87.69 85 LEU A CA 1
ATOM 622 C C . LEU A 1 85 ? 15.507 1.818 -17.803 1.00 87.69 85 LEU A C 1
ATOM 624 O O . LEU A 1 85 ? 15.695 0.826 -18.508 1.00 87.69 85 LEU A O 1
ATOM 628 N N . ARG A 1 86 ? 15.690 3.055 -18.280 1.00 88.25 86 ARG A N 1
ATOM 629 C CA . ARG A 1 86 ? 16.119 3.322 -19.665 1.00 88.25 86 ARG A CA 1
ATOM 630 C C . ARG A 1 86 ? 17.491 2.722 -19.973 1.00 88.25 86 ARG A C 1
ATOM 632 O O . ARG A 1 86 ? 17.714 2.205 -21.066 1.00 88.25 86 ARG A O 1
ATOM 639 N N . ASN A 1 87 ? 18.406 2.737 -19.006 1.00 91.06 87 ASN A N 1
ATOM 640 C CA . ASN A 1 87 ? 19.714 2.105 -19.157 1.00 91.06 87 ASN A CA 1
ATOM 641 C C . ASN A 1 87 ? 19.601 0.569 -19.266 1.00 91.06 87 ASN A C 1
ATOM 643 O O . ASN A 1 87 ? 20.259 -0.050 -20.106 1.00 91.06 87 ASN A O 1
ATOM 647 N N . MET A 1 88 ? 18.719 -0.054 -18.480 1.00 92.00 88 MET A N 1
ATOM 648 C CA . MET A 1 88 ? 18.422 -1.487 -18.598 1.00 92.00 88 MET A CA 1
ATOM 649 C C . MET A 1 88 ? 17.823 -1.839 -19.966 1.00 92.00 88 MET A C 1
ATOM 651 O O . MET A 1 88 ? 18.248 -2.827 -20.570 1.00 92.00 88 MET A O 1
ATOM 655 N N . GLN A 1 89 ? 16.908 -1.015 -20.492 1.00 92.19 89 GLN A N 1
ATOM 656 C CA . GLN A 1 89 ? 16.356 -1.183 -21.843 1.00 92.19 89 GLN A CA 1
ATOM 657 C C . GLN A 1 89 ? 17.456 -1.169 -22.906 1.00 92.19 89 GLN A C 1
ATOM 659 O O . GLN A 1 89 ? 17.539 -2.079 -23.730 1.00 92.19 89 GLN A O 1
ATOM 6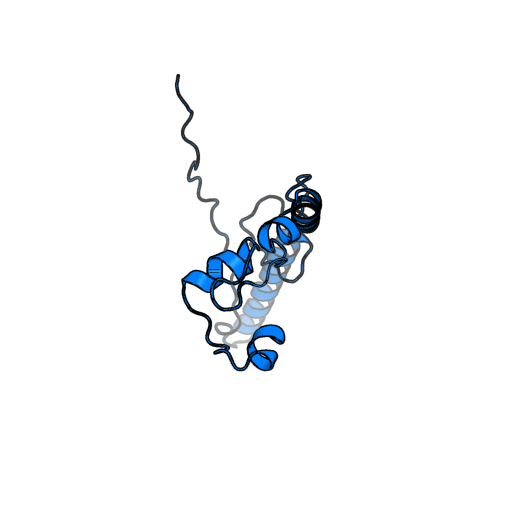64 N N . LEU A 1 90 ? 18.341 -0.171 -22.845 1.00 94.12 90 LEU A N 1
ATOM 665 C CA . LEU A 1 90 ? 19.455 -0.029 -23.778 1.00 94.12 90 LEU A CA 1
ATOM 666 C C . LEU A 1 90 ? 20.367 -1.266 -23.775 1.00 94.12 90 LEU A C 1
ATOM 668 O O . LEU A 1 90 ? 20.772 -1.754 -24.835 1.00 94.12 90 LEU A O 1
ATOM 672 N N . HIS A 1 91 ? 20.678 -1.797 -22.590 1.00 94.81 91 HIS A N 1
ATOM 673 C CA . HIS A 1 91 ? 21.478 -3.013 -22.455 1.00 94.81 91 HIS A CA 1
ATOM 674 C C . HIS A 1 91 ? 20.756 -4.240 -23.019 1.00 94.81 91 HIS A C 1
ATOM 676 O O . HIS A 1 91 ? 21.369 -5.015 -23.757 1.00 94.81 91 HIS A O 1
ATOM 682 N N . ASN A 1 92 ? 19.464 -4.409 -22.719 1.00 95.62 92 ASN A N 1
ATOM 683 C CA . ASN A 1 92 ? 18.664 -5.506 -23.263 1.00 95.62 92 ASN A CA 1
ATOM 684 C C . ASN A 1 92 ? 18.650 -5.479 -24.798 1.00 95.62 92 ASN A C 1
ATOM 686 O O . ASN A 1 92 ? 18.950 -6.494 -25.432 1.00 95.62 92 ASN A O 1
ATOM 690 N N . ASP A 1 93 ? 18.400 -4.309 -25.388 1.00 95.62 93 ASP A N 1
ATOM 691 C CA . ASP A 1 93 ? 18.362 -4.122 -26.838 1.00 95.62 93 ASP A CA 1
ATOM 692 C C . ASP A 1 93 ? 19.721 -4.421 -27.483 1.00 95.62 93 ASP A C 1
ATOM 694 O O . ASP A 1 93 ? 19.796 -5.132 -28.489 1.00 95.62 93 ASP A O 1
ATOM 698 N N . THR A 1 94 ? 20.812 -3.952 -26.870 1.00 96.56 94 THR A N 1
ATOM 699 C CA . THR A 1 94 ? 22.179 -4.204 -27.350 1.00 96.56 94 THR A CA 1
ATOM 700 C C . THR A 1 94 ? 22.508 -5.698 -27.336 1.00 96.56 94 THR A C 1
ATOM 702 O O . THR A 1 94 ? 23.002 -6.241 -28.327 1.00 96.56 94 THR A O 1
ATOM 705 N N . CYS A 1 95 ? 22.200 -6.394 -26.241 1.00 95.88 95 CYS A N 1
ATOM 706 C CA . CYS A 1 95 ? 22.425 -7.833 -26.122 1.00 95.88 95 CYS A CA 1
ATOM 707 C C . CYS A 1 95 ? 21.586 -8.629 -27.131 1.00 95.88 95 CYS A C 1
ATOM 709 O O . CYS A 1 95 ? 22.113 -9.514 -27.809 1.00 95.88 95 CYS A O 1
ATOM 711 N N . CYS A 1 96 ? 20.305 -8.287 -27.286 1.00 96.00 96 CYS A N 1
ATOM 712 C CA . CYS A 1 96 ? 19.423 -8.933 -28.256 1.00 96.00 96 CYS A CA 1
ATOM 713 C C . CYS A 1 96 ? 19.905 -8.715 -29.697 1.00 96.00 96 CYS A C 1
ATOM 715 O O . CYS A 1 96 ? 19.894 -9.647 -30.505 1.00 96.00 96 CYS A O 1
ATOM 717 N N . LEU A 1 97 ? 20.399 -7.516 -30.019 1.00 95.81 97 LEU A N 1
ATOM 718 C CA . LEU A 1 97 ? 20.997 -7.216 -31.320 1.00 95.81 97 LEU A CA 1
ATOM 719 C C . LEU A 1 97 ? 22.246 -8.067 -31.577 1.00 95.81 97 LEU A C 1
ATOM 721 O O . LEU A 1 97 ? 22.401 -8.617 -32.669 1.00 95.81 97 LEU A O 1
ATOM 725 N N . LEU A 1 98 ? 23.124 -8.220 -30.582 1.00 97.00 98 LEU A N 1
ATOM 726 C CA . LEU A 1 98 ? 24.324 -9.054 -30.700 1.00 97.00 98 LEU A CA 1
ATOM 727 C C . LEU A 1 98 ? 23.989 -10.534 -30.924 1.00 97.00 98 LEU A C 1
ATOM 729 O O . LEU A 1 98 ? 24.636 -11.180 -31.751 1.00 97.00 98 LEU A O 1
ATOM 733 N N . LEU A 1 99 ? 22.980 -11.062 -30.227 1.00 95.88 99 LEU A N 1
ATOM 734 C CA . LEU A 1 99 ? 22.494 -12.431 -30.425 1.00 95.88 99 LEU A CA 1
ATOM 735 C C . LEU A 1 99 ? 21.988 -12.636 -31.853 1.00 95.88 99 LEU A C 1
ATOM 737 O O . LEU A 1 99 ? 22.446 -13.555 -32.537 1.00 95.88 99 LEU A O 1
ATOM 741 N N . ARG A 1 100 ? 21.140 -11.720 -32.336 1.00 95.69 100 ARG A N 1
ATOM 742 C CA . ARG A 1 100 ? 20.622 -11.737 -33.711 1.00 95.69 100 ARG A CA 1
ATOM 743 C C . ARG A 1 100 ? 21.745 -11.670 -34.741 1.00 95.69 100 ARG A C 1
ATOM 745 O O . ARG A 1 100 ? 21.762 -12.457 -35.682 1.00 95.69 100 ARG A O 1
ATOM 752 N N . ARG A 1 101 ? 22.742 -10.802 -34.532 1.00 96.25 101 ARG A N 1
ATOM 753 C CA . ARG A 1 101 ? 23.914 -10.687 -35.418 1.00 96.25 101 ARG A CA 1
ATOM 754 C C . ARG A 1 101 ? 24.749 -11.970 -35.470 1.00 96.25 101 ARG A C 1
ATOM 756 O O . ARG A 1 101 ? 25.403 -12.227 -36.476 1.00 96.25 101 ARG A O 1
ATOM 763 N N . ARG A 1 102 ? 24.737 -12.770 -34.402 1.00 96.12 102 ARG A N 1
ATOM 764 C CA . ARG A 1 102 ? 25.403 -14.080 -34.337 1.00 96.12 102 ARG A CA 1
ATOM 765 C C . ARG A 1 102 ? 24.523 -15.243 -34.814 1.00 96.12 102 ARG A C 1
ATOM 767 O O . ARG A 1 102 ? 24.978 -16.379 -34.756 1.00 96.12 102 ARG A O 1
ATOM 774 N N . GLY A 1 103 ? 23.307 -14.974 -35.294 1.00 96.31 103 GLY A N 1
ATOM 775 C CA . GLY A 1 103 ? 22.388 -15.983 -35.828 1.00 96.31 103 GLY A CA 1
ATOM 776 C C . GLY A 1 103 ? 21.480 -16.655 -34.792 1.00 96.31 103 GLY A C 1
ATOM 777 O O . GLY A 1 103 ? 20.815 -17.629 -35.128 1.00 96.31 103 GLY A O 1
ATOM 778 N N . TYR A 1 104 ? 21.427 -16.158 -33.551 1.00 95.69 104 TYR A N 1
ATOM 779 C CA . TYR A 1 104 ? 20.534 -16.674 -32.506 1.00 95.69 104 TYR A CA 1
ATOM 780 C C . TYR A 1 104 ? 19.209 -15.893 -32.465 1.00 95.69 104 TYR A C 1
ATOM 782 O O . TYR A 1 104 ? 19.196 -14.679 -32.681 1.00 95.69 104 TYR A O 1
ATOM 790 N N . SER A 1 105 ? 18.095 -16.562 -32.131 1.00 93.06 105 SER A N 1
ATOM 791 C CA . SER A 1 105 ? 16.838 -15.865 -31.800 1.00 93.06 105 SER A CA 1
ATOM 792 C C . SER A 1 105 ? 16.963 -15.196 -30.431 1.00 93.06 105 SER A C 1
ATOM 794 O O . SER A 1 105 ? 17.458 -15.792 -29.474 1.00 93.06 105 SER A O 1
ATOM 796 N N . ALA A 1 106 ? 16.510 -13.947 -30.350 1.00 92.00 106 ALA A N 1
ATOM 797 C CA . ALA A 1 106 ? 16.500 -13.149 -29.127 1.00 92.00 106 ALA A CA 1
ATOM 798 C C . ALA A 1 106 ? 15.075 -12.857 -28.631 1.00 92.00 106 ALA A C 1
ATOM 800 O O . ALA A 1 106 ? 14.904 -12.094 -27.688 1.00 92.00 106 ALA A O 1
ATOM 801 N N . ASP A 1 107 ? 14.049 -13.440 -29.252 1.00 91.56 107 ASP A N 1
ATOM 802 C CA . ASP A 1 107 ? 12.661 -12.984 -29.082 1.00 91.56 107 ASP A CA 1
ATOM 803 C C . ASP A 1 107 ? 12.103 -13.303 -27.688 1.00 91.56 107 ASP A C 1
ATOM 805 O O . ASP A 1 107 ? 11.286 -12.562 -27.156 1.00 91.56 107 ASP A O 1
ATOM 809 N N . LEU A 1 108 ? 12.612 -14.360 -27.048 1.00 91.19 108 LEU A N 1
ATOM 810 C CA . LEU A 1 108 ? 12.290 -14.691 -25.655 1.00 91.19 108 LEU A CA 1
ATOM 811 C C . LEU A 1 108 ? 13.000 -13.791 -24.632 1.00 91.19 108 LEU A C 1
ATOM 813 O O . LEU A 1 108 ? 12.617 -13.773 -23.467 1.00 91.19 108 LEU A O 1
ATOM 817 N N . LEU A 1 109 ? 14.059 -13.090 -25.045 1.00 90.56 109 LEU A N 1
ATOM 818 C CA . LEU A 1 109 ? 14.875 -12.241 -24.174 1.00 90.56 109 LEU A CA 1
ATOM 819 C C . LEU A 1 109 ? 14.619 -10.752 -24.404 1.00 90.56 109 LEU A C 1
ATOM 821 O O . LEU A 1 109 ? 15.016 -9.938 -23.569 1.00 90.56 109 LEU A O 1
ATOM 825 N N . SER A 1 110 ? 13.978 -10.389 -25.518 1.00 91.38 110 SER A N 1
ATOM 826 C CA . SER A 1 110 ? 13.621 -9.008 -25.807 1.00 91.38 110 SER A CA 1
ATOM 827 C C . SER A 1 110 ? 12.537 -8.549 -24.843 1.00 91.38 110 SER A C 1
ATOM 829 O O . SER A 1 110 ? 11.400 -9.016 -24.907 1.00 91.38 110 SER A O 1
ATOM 831 N N . ALA A 1 111 ? 12.901 -7.622 -23.967 1.00 90.94 111 ALA A N 1
ATOM 832 C CA . ALA A 1 111 ? 11.986 -6.946 -23.068 1.00 90.94 111 ALA A CA 1
ATOM 833 C C . ALA A 1 111 ? 11.821 -5.497 -23.529 1.00 90.94 111 ALA A C 1
ATOM 835 O O . ALA A 1 111 ? 12.759 -4.884 -24.050 1.00 90.94 111 ALA A O 1
ATOM 836 N N . LYS A 1 112 ? 10.617 -4.959 -23.348 1.00 88.88 112 LYS A N 1
ATOM 837 C CA . LYS A 1 112 ? 10.315 -3.556 -23.605 1.00 88.88 112 LYS A CA 1
ATOM 838 C C . LYS A 1 112 ? 9.754 -2.926 -22.348 1.00 88.88 112 LYS A C 1
ATOM 840 O O . LYS A 1 112 ? 8.905 -3.515 -21.684 1.00 88.88 112 LYS A O 1
ATOM 845 N N . LEU A 1 113 ? 10.265 -1.746 -22.033 1.00 85.88 113 LEU A N 1
ATOM 846 C CA . LEU A 1 113 ? 9.666 -0.880 -21.041 1.00 85.88 113 LEU A CA 1
ATOM 847 C C . LEU A 1 113 ? 8.321 -0.363 -21.540 1.00 85.88 113 LEU A C 1
ATOM 849 O O . LEU A 1 113 ? 8.195 0.039 -22.695 1.00 85.88 113 LEU A O 1
ATOM 853 N N . ASP A 1 114 ? 7.337 -0.404 -20.650 1.00 79.69 114 ASP A N 1
ATOM 854 C CA . ASP A 1 114 ? 6.028 0.188 -20.877 1.00 79.69 114 ASP A CA 1
ATOM 855 C C . ASP A 1 114 ? 6.124 1.679 -20.541 1.00 79.69 114 ASP A C 1
ATOM 857 O O . ASP A 1 114 ? 6.263 2.076 -19.379 1.00 79.69 114 ASP A O 1
ATOM 861 N N . GLU A 1 115 ? 6.166 2.501 -21.581 1.00 70.31 115 GLU A N 1
ATOM 862 C CA . GLU A 1 115 ? 6.089 3.949 -21.461 1.00 70.31 115 GLU A CA 1
ATOM 863 C C . GLU A 1 115 ? 4.604 4.304 -21.524 1.00 70.31 115 GLU A C 1
ATOM 865 O O . GLU A 1 115 ? 4.054 4.506 -22.604 1.00 70.31 115 GLU A O 1
ATOM 870 N N . GLN A 1 116 ? 3.925 4.323 -20.372 1.00 63.12 116 GLN A N 1
ATOM 871 C CA . GLN A 1 116 ? 2.570 4.864 -20.336 1.00 63.12 116 GLN A CA 1
ATOM 872 C C . GLN A 1 116 ? 2.643 6.335 -20.754 1.00 63.12 116 GLN A C 1
ATOM 874 O O . GLN A 1 116 ? 3.240 7.152 -20.051 1.00 63.12 116 GLN A O 1
ATOM 879 N N . GLU A 1 117 ? 2.057 6.672 -21.906 1.00 55.59 117 GLU A N 1
ATOM 880 C CA . GLU A 1 117 ? 1.789 8.064 -22.255 1.00 55.59 117 GLU A CA 1
ATOM 881 C C . GLU A 1 117 ? 0.960 8.657 -21.118 1.00 55.59 117 GLU A C 1
ATOM 883 O O . GLU A 1 117 ? -0.062 8.080 -20.736 1.00 55.59 117 GLU A O 1
ATOM 888 N N . ALA A 1 118 ? 1.424 9.769 -20.541 1.00 55.22 118 ALA A N 1
ATOM 889 C CA . ALA A 1 118 ? 0.720 10.460 -19.474 1.00 55.22 118 ALA A CA 1
ATOM 890 C C . ALA A 1 118 ? -0.710 10.746 -19.941 1.00 55.22 118 ALA A C 1
ATOM 892 O O . ALA A 1 118 ? -0.954 11.648 -20.742 1.00 55.22 118 ALA A O 1
ATOM 893 N N . GLN A 1 119 ? -1.657 9.932 -19.479 1.00 51.41 119 GLN A N 1
ATOM 894 C CA . GLN A 1 119 ? -3.046 10.087 -19.849 1.00 51.41 119 GLN A CA 1
ATOM 895 C C . GLN A 1 119 ? -3.521 11.362 -19.158 1.00 51.41 119 GLN A C 1
ATOM 897 O O . GLN A 1 119 ? -3.744 11.382 -17.947 1.00 51.41 119 GLN A O 1
ATOM 902 N N . THR A 1 120 ? -3.626 12.447 -19.925 1.00 51.72 120 THR A N 1
ATOM 903 C CA . THR A 1 120 ? -4.142 13.755 -19.508 1.00 51.72 120 THR A CA 1
ATOM 904 C C . THR A 1 120 ? -5.652 13.684 -19.292 1.00 51.72 120 THR A C 1
ATOM 906 O O . THR A 1 120 ? -6.431 14.436 -19.867 1.00 51.72 120 THR A O 1
ATOM 909 N N . ASN A 1 121 ? -6.103 12.749 -18.461 1.00 55.00 121 ASN A N 1
ATOM 910 C CA . ASN A 1 121 ? -7.457 12.780 -17.948 1.00 55.00 121 ASN A CA 1
ATOM 911 C C . ASN A 1 121 ? -7.454 13.818 -16.828 1.00 55.00 121 ASN A C 1
ATOM 913 O O . ASN A 1 121 ? -7.028 13.533 -15.710 1.00 55.00 121 ASN A O 1
ATOM 917 N N . GLU A 1 122 ? -7.864 15.045 -17.143 1.00 57.97 122 GLU A N 1
ATOM 918 C CA . GLU A 1 122 ? -8.118 16.082 -16.146 1.00 57.97 122 GLU A CA 1
ATOM 919 C C . GLU A 1 122 ? -9.141 15.537 -15.130 1.00 57.97 122 GLU A C 1
ATOM 921 O O . GLU A 1 122 ? -10.325 15.405 -15.421 1.00 57.97 122 GLU A O 1
ATOM 926 N N . VAL A 1 123 ? -8.680 15.146 -13.935 1.00 60.31 123 VAL A N 1
ATOM 927 C CA . VAL A 1 123 ? -9.539 14.538 -12.893 1.00 60.31 123 VAL A CA 1
ATOM 928 C C . VAL A 1 123 ? -10.423 15.588 -12.204 1.00 60.31 123 VAL A C 1
ATOM 930 O O . VAL A 1 123 ? -11.368 15.248 -11.495 1.00 60.31 123 VAL A O 1
ATOM 933 N N . THR A 1 124 ? -10.145 16.876 -12.400 1.00 65.75 124 THR A N 1
ATOM 934 C CA . THR A 1 124 ? -10.846 17.967 -11.719 1.00 65.75 124 THR A CA 1
ATOM 935 C C . THR A 1 124 ? -11.435 18.949 -12.718 1.00 65.75 124 THR A C 1
ATOM 937 O O . THR A 1 124 ? -10.696 19.726 -13.319 1.00 65.75 124 THR A O 1
ATOM 940 N N . GLU A 1 125 ? -12.763 18.975 -12.831 1.00 64.12 125 GLU A N 1
ATOM 941 C CA . GLU A 1 125 ? -13.445 20.123 -13.427 1.00 64.12 125 GLU A CA 1
ATOM 942 C C . GLU A 1 125 ? -13.324 21.347 -12.499 1.00 64.12 125 GLU A C 1
ATOM 944 O O . GLU A 1 125 ? -13.379 21.208 -11.268 1.00 64.12 125 GLU A O 1
ATOM 949 N N . PRO A 1 126 ? -13.156 22.563 -13.047 1.00 64.69 126 PRO A N 1
ATOM 950 C CA . PRO A 1 126 ? -13.163 23.777 -12.248 1.00 64.69 126 PRO A CA 1
ATOM 951 C C . PRO A 1 126 ? -14.542 23.975 -11.610 1.00 64.69 126 PRO A C 1
ATOM 953 O O . PRO A 1 126 ? -15.568 23.993 -12.285 1.00 64.69 126 PRO A O 1
ATOM 956 N N . ASN A 1 127 ? -14.559 24.164 -10.290 1.00 62.00 127 ASN A N 1
ATOM 957 C CA . ASN A 1 127 ? -15.765 24.495 -9.537 1.00 62.00 127 ASN A CA 1
ATOM 958 C C . ASN A 1 127 ? -16.203 25.929 -9.891 1.00 62.00 127 ASN A C 1
ATOM 960 O O . ASN A 1 127 ? -15.753 26.898 -9.272 1.00 62.00 127 ASN A O 1
ATOM 964 N N . ALA A 1 128 ? -17.006 26.068 -10.946 1.00 57.97 128 ALA A N 1
ATOM 965 C CA . ALA A 1 128 ? -17.607 27.336 -11.333 1.00 57.97 128 ALA A CA 1
ATOM 966 C C . ALA A 1 128 ? -18.659 27.750 -10.288 1.00 57.97 128 ALA A C 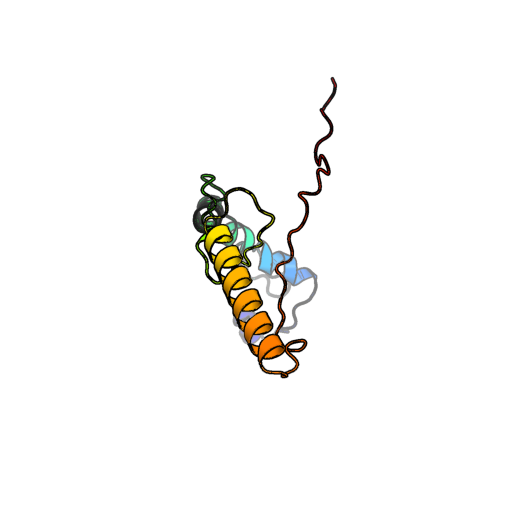1
ATOM 968 O O . ALA A 1 128 ? -19.507 26.947 -9.900 1.00 57.97 128 ALA A O 1
ATOM 969 N N . LYS A 1 129 ? -18.555 28.995 -9.809 1.00 48.22 129 LYS A N 1
ATOM 970 C CA . LYS A 1 129 ? -19.522 29.629 -8.899 1.00 48.22 129 LYS A CA 1
ATOM 971 C C . LYS A 1 129 ? -20.760 30.114 -9.637 1.00 48.22 129 LYS A C 1
ATOM 973 O O . LYS A 1 129 ? -20.588 30.603 -10.775 1.00 48.22 129 LYS A O 1
#

pLDDT: mean 83.72, std 11.74, range [48.22, 97.0]

Foldseek 3Di:
DVVCVVVVHDPDDDPVVVCCQQQNAADPVNRRHDRHNNPCVCPPPVNVLVVCVCCCNVVNDNNVLVDPPDDDALQDPPRPCNVVVVVVLVVLVVVCVVCVVVVHHCPVSRDDGDNPHPPPPPPDDDPDD

Sequence (129 aa):
TEHRLANKKSVSINTCHIGVLVFGGTDPVTGRPGYRNAFAVAFNKAKNLGAWAKVGAAPLTEACLNSEKVRHEAGVDGDPLVAILRNMQLHNDTCCLLLRRRGYSADLLSAKLDEQEAQTNEVTEPNAK

Organism: NCBI:txid33649

=== Feature glossary ===
Each block in this record encodes a different view of the same protein. In brief:

Predicted aligned error. PAE(i, j) answers: if I align the predicted and true structures on residue i, how far off (in Å) do I expect residue j to be? A block-diagonal PAE matrix with low values on the blocks and high values off-diagonal is the signature of a multi-domain protein with confidently predicted domains but uncertain inter-domain orientation.

Contact-map, Ramachandran, and PAE plots. Plot images: a contact map (which residues are close in 3D, as an N×N binary image), a Ramachandran scatter (backbone torsion angles, revealing secondary-structure composition at a glance), and — for AlphaFold structures — a PAE heatmap (pairwise prediction confidence).

Backbone torsions (φ/ψ). φ (phi) and ψ (psi) are the two rotatable backbone dihedrals per residue: φ is the C(i-1)–N–Cα–C torsion, ψ is the N–Cα–C–N(i+1) torsion, both in degrees on (−180°, 180°]. α-helical residues cluster near (−60°, −45°); β-strand residues near (−120°, +130°). A Ramachandran plot is simply a scatter of (φ, ψ) for every residue.

Foldseek 3Di. A 3Di character summarizes, for each residue, the relative orientation of the Cα frame of its nearest spatial neighbor. Because it encodes fold topology rather than chemistry, 3Di alignments detect remote structural similarity that sequence alignment misses.

Radius of gyration, Cα contacts, bounding box. Three whole-structure scalars: the radius of gyration (RMS distance of Cα from centroid, in Å), the count of Cα–Cα contacts (pairs closer than 8 Å and separated by more than four residues in sequence — i.e. tertiary, not local, contacts), and the bounding-box dimensions. Together they distinguish compact globular folds from extended fibres or disordered chains.

Sequence. Sequence gives the chain of amino acids in standard one-letter code (A=alanine, C=cysteine, …, Y=tyrosine), read N→C. It is the only feature that is directly encoded by the gene; all structural features are derived from the folded form of this sequence.

mmCIF coordinates. Atomic coordinates in PDBx/mmCIF format — the same representation the Protein Data Bank distributes. Each line of the _atom_site loop places one backbone atom in Cartesian space (units: ångströms, origin: arbitrary).

Secondary structure (3-state, P-SEA). Three-state secondary structure (P-SEA) collapses the eight DSSP classes into helix (a), strand (b), and coil (c). P-SEA assigns these from Cα geometry alone — distances and angles — without requiring backbone oxygens, so it works on any Cα trace.

InterPro / GO / CATH / organism. Functional annotations link the protein to curated databases. InterPro entries identify conserved domains and families by matching the sequence against member-database signatures (Pfam, PROSITE, CDD, …). Gene Ontology (GO) terms describe molecular function, biological process, and cellular component in a controlled vocabulary. CATH places the structure in a hierarchical fold classification (Class/Architecture/Topology/Homologous-superfamily). The organism is the source species.

B-factor. B-factor (Debye–Waller factor) reflects atomic displacement in the crystal lattice. It is an experimental observable (units Å²), not a prediction; low values mean the atom is pinned down, high values mean it moves or is heterogeneous across the crystal.

Rendered structure images. Structure images are PyMOL renders from six orthogonal camera directions. Cartoon representation draws helices as coils and strands as arrows; sticks shows the backbone as bonds; surface shows the solvent-excluded envelope. Rainbow coloring maps sequence position to hue (blue→red, N→C); chain coloring assigns a distinct color per polypeptide.

Solvent-accessible surface area. Solvent-accessible surface area (SASA) is the area in Å² traced out by the centre of a 1.4 Å probe sphere (a water molecule) rolled over the protein's van der Waals surface (Shrake–Rupley / Lee–Richards construction). Buried residues have near-zero SASA; fully exposed residues can exceed 200 Å². The total SASA scales roughly with the number of surface residues.

Secondary structure (8-state, DSSP). The SS8 string is DSSP's per-residue secondary-structure call. α-helix (H) means an i→i+4 H-bond ladder; β-strand (E) means the residue participates in a β-sheet; 3₁₀ (G) and π (I) are tighter and wider helices; T/S are turns/bends; '-' is loop.

pLDDT. For AlphaFold models, the B-factor field carries pLDDT — the model's own estimate of local accuracy on a 0–100 scale. Regions with pLDDT<50 should be treated as essentially unmodeled; they often correspond to intrinsically disordered segments.

Nearest PDB structures. Nearest PDB neighbors are the top structural matches found by Foldseek when searching this structure against the entire Protein Data Bank. Each hit reports a TM-score (0 to 1; >0.5 almost always implies the same fold) and an E-value. These are *structural* homologs — they may share no detectable sequence similarity.